Protein AF-A0A945UR61-F1 (afdb_monomer)

Radius of gyration: 12.35 Å; Cα contacts (8 Å, |Δi|>4): 32; chains: 1; bounding box: 25×22×36 Å

Mean predicted aligned error: 3.57 Å

Solvent-accessible surface area (backbone atoms only — not comparable to full-atom values): 3674 Å² total; per-residue (Å²): 130,89,68,66,60,41,81,77,44,79,57,99,90,50,71,44,72,48,71,73,70,58,72,68,58,49,51,55,50,50,66,70,46,50,88,78,59,77,90,77,86,90,79,96,74,91,85,86,77,89,130

Structure (mmCIF, N/CA/C/O backbone):
data_AF-A0A945UR61-F1
#
_entry.id   AF-A0A945UR61-F1
#
loop_
_atom_site.group_PDB
_atom_site.id
_atom_site.type_symbol
_atom_site.label_atom_id
_atom_site.label_alt_id
_atom_site.label_comp_id
_atom_site.label_asym_id
_atom_site.label_entity_id
_atom_site.label_seq_id
_atom_site.pdbx_PDB_ins_code
_atom_site.Cartn_x
_atom_site.Cartn_y
_atom_site.Cartn_z
_atom_site.occupancy
_atom_site.B_iso_or_equiv
_atom_site.auth_seq_id
_atom_site.auth_comp_id
_atom_site.auth_asym_id
_atom_site.auth_atom_id
_atom_site.pdbx_PDB_model_num
ATOM 1 N N . ASP A 1 1 ? -1.656 14.855 -1.893 1.00 60.59 1 ASP A N 1
ATOM 2 C CA . ASP A 1 1 ? -1.268 13.982 -0.771 1.00 60.59 1 ASP A CA 1
ATOM 3 C C . ASP A 1 1 ? -2.505 13.441 -0.029 1.00 60.59 1 ASP A C 1
ATOM 5 O O . ASP A 1 1 ? -2.832 13.867 1.072 1.00 60.59 1 ASP A O 1
ATOM 9 N N . ILE A 1 2 ? -3.277 12.557 -0.680 1.00 78.62 2 ILE A N 1
ATOM 10 C CA . ILE A 1 2 ? -4.604 12.110 -0.190 1.00 78.62 2 ILE A CA 1
ATOM 11 C C . ILE A 1 2 ? -4.458 10.941 0.794 1.00 78.62 2 ILE A C 1
ATOM 13 O O . ILE A 1 2 ? -5.062 10.912 1.868 1.00 78.62 2 ILE A O 1
ATOM 17 N N . PHE A 1 3 ? -3.593 9.985 0.458 1.00 89.88 3 PHE A N 1
ATOM 18 C CA . PHE A 1 3 ? -3.394 8.788 1.266 1.00 89.88 3 PHE A CA 1
ATOM 19 C C . PHE A 1 3 ? -2.299 8.938 2.321 1.00 89.88 3 PHE A C 1
ATOM 21 O O . PHE A 1 3 ? -2.262 8.128 3.246 1.00 89.88 3 PHE A O 1
ATOM 28 N N . ARG A 1 4 ? -1.489 10.009 2.271 1.00 90.06 4 ARG A N 1
ATOM 29 C CA . ARG A 1 4 ? -0.268 10.154 3.087 1.00 90.06 4 ARG A CA 1
ATOM 30 C C . ARG A 1 4 ? 0.598 8.889 3.010 1.00 90.06 4 ARG A C 1
ATOM 32 O O . ARG A 1 4 ? 1.083 8.400 4.025 1.00 90.06 4 ARG A O 1
ATOM 39 N N . ALA A 1 5 ? 0.675 8.318 1.811 1.00 93.50 5 ALA A N 1
ATOM 40 C CA . ALA A 1 5 ? 1.496 7.158 1.520 1.00 93.50 5 ALA A CA 1
ATOM 41 C C . ALA A 1 5 ? 2.901 7.642 1.155 1.00 93.50 5 ALA A C 1
ATOM 43 O O . ALA A 1 5 ? 3.050 8.670 0.492 1.00 93.50 5 ALA A O 1
ATOM 44 N N . LYS A 1 6 ? 3.919 6.911 1.595 1.00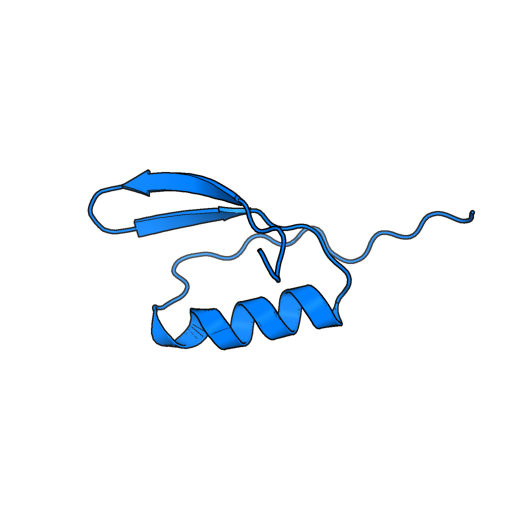 95.12 6 LYS A N 1
ATOM 45 C CA . LYS A 1 6 ? 5.322 7.234 1.372 1.00 95.12 6 LYS A CA 1
ATOM 46 C C . LYS A 1 6 ? 5.945 6.170 0.485 1.00 95.12 6 LYS A C 1
ATOM 48 O O . LYS A 1 6 ? 5.846 4.983 0.773 1.00 95.12 6 LYS A O 1
ATOM 53 N N . ILE A 1 7 ? 6.622 6.600 -0.571 1.00 95.62 7 ILE A N 1
ATOM 54 C CA . ILE A 1 7 ? 7.504 5.715 -1.327 1.00 95.62 7 ILE A CA 1
ATOM 55 C C . ILE A 1 7 ? 8.769 5.519 -0.490 1.00 95.62 7 ILE A C 1
ATOM 57 O O . ILE A 1 7 ? 9.465 6.490 -0.187 1.00 95.62 7 ILE A O 1
ATOM 61 N N . VAL A 1 8 ? 9.031 4.283 -0.073 1.00 97.44 8 VAL A N 1
ATOM 62 C CA . VAL A 1 8 ? 10.187 3.941 0.772 1.00 97.44 8 VAL A CA 1
ATOM 63 C C . VAL A 1 8 ? 11.329 3.321 -0.028 1.00 97.44 8 VAL A C 1
ATOM 65 O O . VAL A 1 8 ? 12.472 3.391 0.410 1.00 97.44 8 VAL A O 1
ATOM 68 N N . ASN A 1 9 ? 11.038 2.771 -1.210 1.00 97.62 9 ASN A N 1
ATOM 69 C CA . ASN A 1 9 ? 12.037 2.260 -2.144 1.00 97.62 9 ASN A CA 1
ATOM 70 C C . ASN A 1 9 ? 11.558 2.401 -3.594 1.00 97.62 9 ASN A C 1
ATOM 72 O O .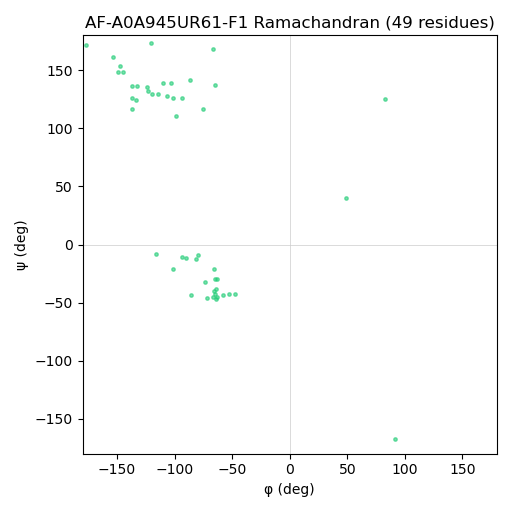 ASN A 1 9 ? 10.363 2.274 -3.866 1.00 97.62 9 ASN A O 1
ATOM 76 N N . VAL A 1 10 ? 12.497 2.609 -4.515 1.00 97.56 10 VAL A N 1
ATOM 77 C CA . VAL A 1 10 ? 12.260 2.647 -5.963 1.00 97.56 10 VAL A CA 1
ATOM 78 C C . VAL A 1 10 ? 13.328 1.800 -6.640 1.00 97.56 10 VAL A C 1
ATOM 80 O O . VAL A 1 10 ? 14.519 2.056 -6.472 1.00 97.56 10 VAL A O 1
ATOM 83 N N . ALA A 1 11 ? 12.900 0.823 -7.427 1.00 96.75 11 ALA A N 1
ATOM 84 C CA . ALA A 1 11 ? 13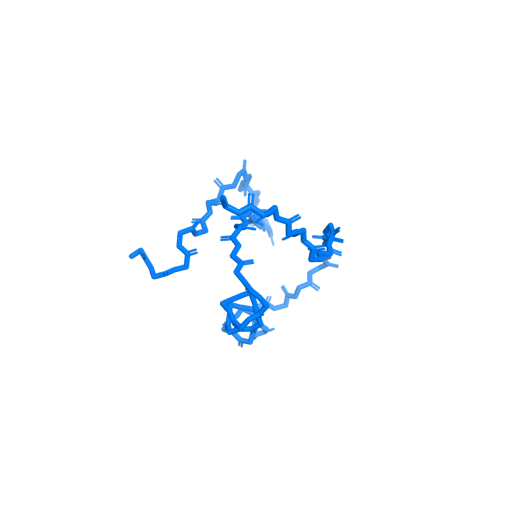.750 0.032 -8.301 1.00 96.75 11 ALA A CA 1
ATOM 85 C C . ALA A 1 11 ? 13.286 0.188 -9.758 1.00 96.75 11 ALA A C 1
ATOM 87 O O . ALA A 1 11 ? 12.264 0.807 -10.043 1.00 96.75 11 ALA A O 1
ATOM 88 N N . ALA A 1 12 ? 14.042 -0.373 -10.702 1.00 96.69 12 ALA A N 1
ATOM 89 C CA . ALA A 1 12 ? 13.744 -0.222 -12.128 1.00 96.69 12 ALA A CA 1
ATOM 90 C C . ALA A 1 12 ? 12.393 -0.838 -12.544 1.00 96.69 12 ALA A C 1
ATOM 92 O O . ALA A 1 12 ? 11.777 -0.362 -13.493 1.00 96.69 12 ALA A O 1
ATOM 93 N N . ALA A 1 13 ? 11.946 -1.887 -11.847 1.00 96.19 13 ALA A N 1
ATOM 94 C CA . ALA A 1 13 ? 10.740 -2.647 -12.182 1.00 96.19 13 ALA A CA 1
ATOM 95 C C . ALA A 1 13 ? 9.636 -2.572 -11.112 1.00 96.19 13 ALA A C 1
ATOM 97 O O . ALA A 1 13 ? 8.534 -3.057 -11.346 1.00 96.19 13 ALA A O 1
ATOM 98 N N . GLU A 1 14 ? 9.915 -1.989 -9.943 1.00 96.38 14 GLU A N 1
ATOM 99 C CA . GLU A 1 14 ? 9.002 -2.013 -8.799 1.00 96.38 14 GLU A CA 1
ATOM 100 C C . GLU A 1 14 ? 9.209 -0.817 -7.866 1.00 96.38 14 GLU A C 1
ATOM 102 O O . GLU A 1 14 ? 10.253 -0.159 -7.861 1.00 96.38 14 GLU A O 1
ATOM 107 N N . VAL A 1 15 ? 8.198 -0.548 -7.044 1.00 97.19 15 VAL A N 1
ATOM 108 C CA . VAL A 1 15 ? 8.209 0.516 -6.039 1.00 97.19 15 VAL A CA 1
ATOM 109 C C . VAL A 1 15 ? 7.610 -0.037 -4.755 1.00 97.19 15 VAL A C 1
ATOM 111 O O . VAL A 1 15 ? 6.567 -0.688 -4.789 1.00 97.19 15 VAL A O 1
ATOM 114 N N . ILE A 1 16 ? 8.236 0.257 -3.616 1.00 97.31 16 ILE A N 1
ATOM 115 C CA . ILE A 1 16 ? 7.702 -0.111 -2.302 1.00 97.31 16 ILE A CA 1
ATOM 116 C C . ILE A 1 16 ? 7.056 1.121 -1.680 1.00 97.31 16 ILE A C 1
ATOM 118 O O . ILE A 1 16 ? 7.687 2.176 -1.543 1.00 97.31 16 ILE A O 1
ATOM 122 N N . VAL A 1 17 ? 5.794 0.971 -1.282 1.00 96.44 17 VAL A N 1
AT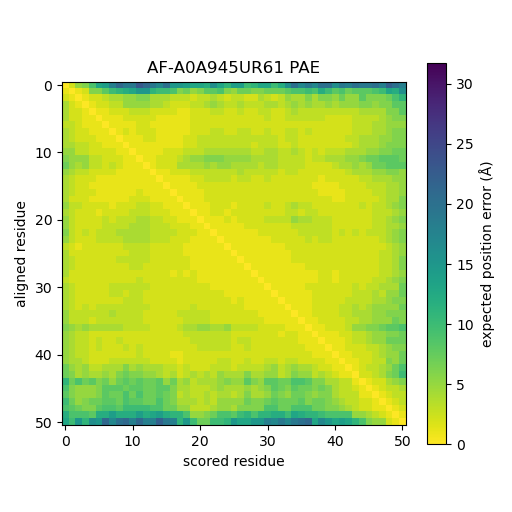OM 123 C CA . VAL A 1 17 ? 4.989 2.036 -0.685 1.00 96.44 17 VAL A CA 1
ATOM 124 C C . VAL A 1 17 ? 4.545 1.634 0.717 1.00 96.44 17 VAL A C 1
ATOM 126 O O . VAL A 1 17 ? 3.973 0.570 0.927 1.00 96.44 17 VAL A O 1
ATOM 129 N N . GLU A 1 18 ? 4.769 2.527 1.671 1.00 96.19 18 GLU A N 1
ATOM 130 C CA . GLU A 1 18 ? 4.283 2.438 3.043 1.00 96.19 18 GLU A CA 1
ATOM 131 C C . GLU A 1 18 ? 3.082 3.374 3.225 1.00 96.19 18 GLU A C 1
ATOM 133 O O . GLU A 1 18 ? 3.094 4.519 2.767 1.00 96.19 18 GLU A O 1
ATOM 138 N N . MET A 1 19 ? 2.046 2.937 3.946 1.00 94.25 19 MET A N 1
ATOM 139 C CA . MET A 1 19 ? 1.019 3.857 4.439 1.00 94.25 19 MET A CA 1
ATOM 140 C C . MET A 1 19 ? 0.440 3.403 5.772 1.00 94.25 19 MET A C 1
ATOM 142 O O . MET A 1 19 ? 0.306 2.211 6.043 1.00 94.25 19 MET A O 1
ATOM 146 N N . THR A 1 20 ? -0.053 4.381 6.525 1.00 93.94 20 THR A N 1
ATOM 147 C CA . THR A 1 20 ? -0.831 4.148 7.739 1.00 93.94 20 THR A CA 1
ATOM 148 C C . THR A 1 20 ? -2.183 4.841 7.627 1.00 93.94 20 THR A C 1
ATOM 150 O O . THR A 1 20 ? -2.300 5.995 7.199 1.00 93.94 20 THR A O 1
ATOM 153 N N . GLY A 1 21 ? -3.240 4.136 8.017 1.00 92.69 21 GLY A N 1
ATOM 154 C CA . GLY A 1 21 ? -4.596 4.661 7.988 1.00 92.69 21 GLY A CA 1
ATOM 155 C C . GLY A 1 21 ? -5.612 3.687 8.562 1.00 92.69 21 GLY A C 1
ATOM 156 O O . GLY A 1 21 ? -5.310 2.528 8.836 1.00 92.69 21 GLY A O 1
ATOM 157 N N . ASN A 1 22 ? -6.844 4.164 8.719 1.00 92.94 22 ASN A N 1
ATOM 158 C CA . ASN A 1 22 ? -7.961 3.296 9.070 1.00 92.94 22 ASN A CA 1
ATOM 159 C C . ASN A 1 22 ? -8.278 2.306 7.930 1.00 92.94 22 ASN A C 1
ATOM 161 O O . ASN A 1 22 ? -7.812 2.450 6.795 1.00 92.94 22 ASN A O 1
ATOM 165 N N . LYS A 1 23 ? -9.115 1.307 8.230 1.00 92.38 23 LYS A N 1
ATOM 166 C CA . LYS A 1 23 ? -9.482 0.243 7.285 1.00 92.38 23 LYS A CA 1
ATOM 167 C C . LYS A 1 23 ? -9.993 0.786 5.945 1.00 92.38 23 LYS A C 1
ATOM 169 O O . LYS A 1 23 ? -9.575 0.288 4.900 1.00 92.38 23 LYS A O 1
ATOM 174 N N . ASN A 1 24 ? -10.836 1.820 5.970 1.00 93.75 24 ASN A N 1
ATOM 175 C CA . ASN A 1 24 ? -11.431 2.406 4.765 1.00 93.75 24 ASN A CA 1
ATOM 176 C C . ASN A 1 24 ? -10.373 3.074 3.883 1.00 93.75 24 ASN A C 1
ATOM 178 O O . ASN A 1 24 ? -10.333 2.833 2.681 1.00 93.75 24 ASN A O 1
ATOM 182 N N . LYS A 1 25 ? -9.470 3.854 4.485 1.00 94.06 25 LYS A N 1
ATOM 183 C CA . LYS A 1 25 ? -8.403 4.556 3.770 1.00 94.06 25 LYS A CA 1
ATOM 184 C C . LYS A 1 25 ? -7.435 3.586 3.096 1.00 94.06 25 LYS A C 1
ATOM 186 O O . LYS A 1 25 ? -7.107 3.775 1.931 1.00 94.06 25 LYS A O 1
ATOM 191 N N . VAL A 1 26 ? -7.017 2.540 3.813 1.00 93.88 26 VAL A N 1
ATOM 192 C CA . VAL A 1 26 ? -6.119 1.518 3.252 1.00 93.88 26 VAL A CA 1
ATOM 193 C C . VAL A 1 26 ? -6.809 0.757 2.118 1.00 93.88 26 VAL A C 1
ATOM 195 O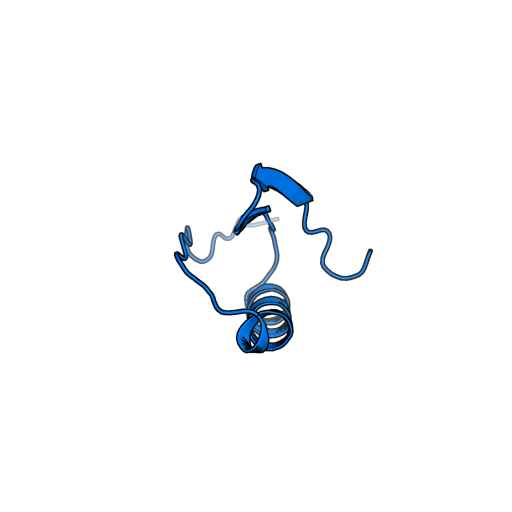 O . VAL A 1 26 ? -6.202 0.539 1.080 1.00 93.88 26 VAL A O 1
ATOM 198 N N . SER A 1 27 ? -8.087 0.397 2.276 1.00 94.50 27 SER A N 1
ATOM 199 C CA . SER A 1 27 ? -8.823 -0.337 1.232 1.00 94.50 27 SER A CA 1
ATOM 200 C C . SER A 1 27 ? -9.023 0.507 -0.031 1.00 94.50 27 SER A C 1
ATOM 202 O O . SER A 1 27 ? -8.846 0.005 -1.135 1.00 94.50 27 SER A O 1
ATOM 204 N N . ALA A 1 28 ? -9.315 1.802 0.123 1.00 95.75 28 ALA A N 1
ATOM 205 C CA . ALA A 1 28 ? -9.412 2.731 -1.000 1.00 95.75 28 ALA A CA 1
ATOM 206 C C . ALA A 1 28 ? -8.071 2.908 -1.729 1.00 95.75 28 ALA A C 1
ATOM 208 O O . ALA A 1 28 ? -8.053 2.968 -2.953 1.00 95.75 28 ALA A O 1
ATOM 209 N N . PHE A 1 29 ? -6.948 2.949 -1.002 1.00 95.50 29 PHE A N 1
ATOM 210 C CA . PHE A 1 29 ? -5.631 2.988 -1.637 1.00 95.50 29 PHE A CA 1
ATOM 211 C C . PHE A 1 29 ? -5.348 1.713 -2.434 1.00 95.50 29 PHE A C 1
ATOM 213 O O . PHE A 1 29 ? -4.918 1.805 -3.578 1.00 95.50 29 PHE A O 1
ATOM 220 N N . LEU A 1 30 ? -5.614 0.537 -1.852 1.00 94.75 30 LEU A N 1
ATOM 221 C CA . LEU A 1 30 ? -5.387 -0.743 -2.528 1.00 94.75 30 LEU A CA 1
ATOM 222 C C . LEU A 1 30 ? -6.176 -0.840 -3.839 1.00 94.75 30 LEU A C 1
ATOM 224 O O . LEU A 1 30 ? -5.597 -1.218 -4.849 1.00 94.75 30 LEU A O 1
ATOM 228 N N . GLY A 1 31 ? -7.445 -0.419 -3.855 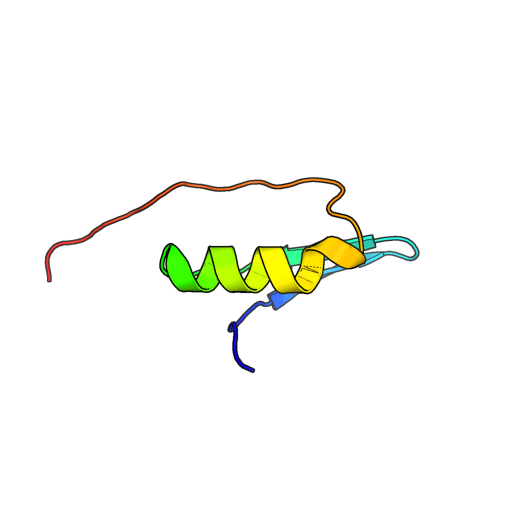1.00 95.75 31 GLY A N 1
ATOM 229 C CA . GLY A 1 31 ? -8.243 -0.397 -5.087 1.00 95.75 31 GLY A CA 1
ATOM 230 C C . GLY A 1 31 ? -7.721 0.579 -6.148 1.00 95.75 31 GLY A C 1
ATOM 231 O O . GLY A 1 31 ? -7.868 0.336 -7.339 1.00 95.75 31 GLY A O 1
ATOM 232 N N . LEU A 1 32 ? -7.071 1.672 -5.741 1.00 94.69 32 LEU A N 1
ATOM 233 C CA . LEU A 1 32 ? -6.448 2.601 -6.689 1.00 94.69 32 LEU A CA 1
ATOM 234 C C . LEU A 1 32 ? -5.170 2.041 -7.313 1.00 94.69 32 LEU A C 1
ATOM 236 O O . LEU A 1 32 ? -4.865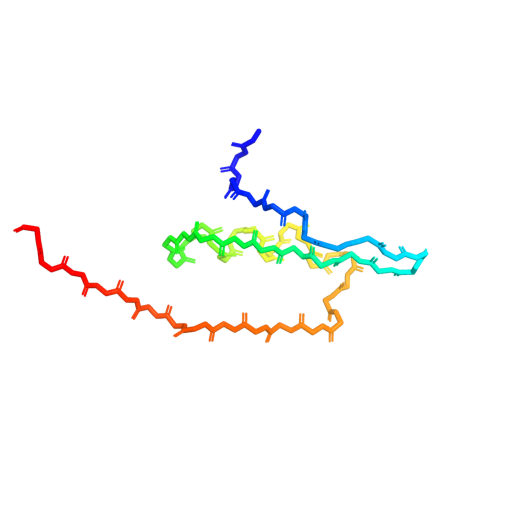 2.382 -8.455 1.00 94.69 32 LEU A O 1
ATOM 240 N N . ILE A 1 33 ? -4.415 1.228 -6.571 1.00 94.50 33 ILE A N 1
ATOM 241 C CA . ILE A 1 33 ? -3.153 0.664 -7.061 1.00 94.50 33 ILE A CA 1
ATOM 242 C C . ILE A 1 33 ? -3.299 -0.726 -7.690 1.00 94.50 33 ILE A C 1
ATOM 244 O O . ILE A 1 33 ? -2.369 -1.192 -8.341 1.00 94.50 33 ILE A O 1
ATOM 248 N N . GLU A 1 34 ? -4.459 -1.366 -7.543 1.00 95.69 34 GLU A N 1
ATOM 249 C CA . GLU A 1 34 ? -4.768 -2.677 -8.122 1.00 95.69 34 GLU A CA 1
ATOM 250 C C . GLU A 1 34 ? -4.396 -2.802 -9.617 1.00 95.69 34 GLU A C 1
ATOM 252 O O . GLU A 1 34 ? -3.755 -3.795 -9.966 1.00 95.69 34 GLU A O 1
ATOM 257 N N . PRO A 1 35 ? -4.657 -1.808 -10.500 1.00 97.25 35 PRO A N 1
ATOM 258 C CA . PRO A 1 35 ? -4.315 -1.914 -11.924 1.00 97.25 35 PRO A CA 1
ATOM 259 C C . PRO A 1 35 ? -2.813 -1.975 -12.226 1.00 97.25 35 PRO A C 1
ATOM 261 O O . PRO A 1 35 ? -2.428 -2.414 -13.306 1.00 97.25 35 PRO A O 1
ATOM 264 N N . PHE A 1 36 ? -1.961 -1.518 -11.304 1.00 94.75 36 PHE A N 1
ATOM 265 C CA . PHE A 1 36 ? -0.505 -1.560 -11.473 1.00 94.75 36 PHE A CA 1
ATOM 266 C C . PHE A 1 36 ? 0.086 -2.931 -11.123 1.00 94.75 36 PHE A C 1
ATOM 268 O O . PHE A 1 36 ? 1.239 -3.196 -11.453 1.00 94.75 36 PHE A O 1
ATOM 275 N N . GLY A 1 37 ? -0.700 -3.802 -10.486 1.00 94.88 37 GLY A N 1
ATOM 276 C CA . GLY A 1 37 ? -0.246 -5.087 -9.976 1.00 94.88 37 GLY A CA 1
ATOM 277 C C . GLY A 1 37 ? 0.431 -4.950 -8.612 1.00 94.88 37 GLY A C 1
ATOM 278 O O . GLY A 1 37 ? 1.381 -4.193 -8.427 1.00 94.88 37 GLY A O 1
ATOM 279 N N . ILE A 1 38 ? -0.064 -5.711 -7.638 1.00 95.38 38 ILE A N 1
ATOM 280 C CA . ILE A 1 38 ? 0.543 -5.819 -6.309 1.00 95.38 38 ILE A CA 1
ATOM 281 C C . ILE A 1 38 ? 1.380 -7.096 -6.296 1.00 95.38 38 ILE A C 1
ATOM 283 O O . ILE A 1 38 ? 0.827 -8.192 -6.329 1.00 95.38 38 ILE A O 1
ATOM 287 N N . ILE A 1 39 ? 2.704 -6.945 -6.260 1.00 96.19 39 ILE A N 1
ATOM 288 C CA . ILE A 1 39 ? 3.641 -8.077 -6.198 1.00 96.19 39 ILE A CA 1
ATOM 289 C C . ILE A 1 39 ? 3.586 -8.724 -4.806 1.00 96.19 39 ILE A C 1
ATOM 291 O O . ILE A 1 39 ? 3.461 -9.939 -4.687 1.00 96.19 39 ILE A O 1
ATOM 295 N N . GLU A 1 40 ? 3.618 -7.904 -3.752 1.00 95.31 40 GLU A N 1
ATOM 296 C CA . GLU A 1 40 ? 3.593 -8.344 -2.357 1.00 95.31 40 GLU A CA 1
ATOM 297 C C . GLU A 1 40 ? 2.802 -7.356 -1.478 1.00 95.31 40 GLU A C 1
ATOM 299 O O . GLU A 1 40 ? 2.777 -6.151 -1.741 1.00 95.31 40 GLU A O 1
ATOM 304 N N . LEU A 1 41 ? 2.150 -7.861 -0.421 1.00 95.12 41 LEU A N 1
ATOM 305 C CA . LEU A 1 41 ? 1.410 -7.058 0.556 1.00 95.12 41 LEU A CA 1
ATOM 306 C C . LEU A 1 41 ? 1.683 -7.532 1.990 1.00 95.12 41 LEU A C 1
ATOM 308 O O . LEU A 1 41 ? 1.252 -8.612 2.387 1.00 95.12 41 LEU A O 1
ATOM 312 N N . ALA A 1 42 ? 2.289 -6.665 2.803 1.00 95.00 42 ALA A N 1
ATOM 313 C CA . ALA A 1 42 ? 2.425 -6.860 4.245 1.00 95.00 42 ALA A CA 1
ATOM 314 C C . ALA A 1 42 ? 1.467 -5.930 5.011 1.00 95.00 42 ALA A C 1
ATOM 316 O O . ALA A 1 42 ? 1.449 -4.718 4.789 1.00 95.00 42 ALA A O 1
ATOM 317 N N . ARG A 1 43 ? 0.659 -6.479 5.931 1.00 92.56 43 ARG A N 1
ATOM 318 C CA . ARG A 1 43 ? -0.324 -5.710 6.715 1.00 92.56 43 ARG A CA 1
ATOM 319 C C . ARG A 1 43 ? -0.318 -6.128 8.181 1.00 92.56 43 ARG A C 1
ATOM 321 O O . ARG A 1 43 ? -0.549 -7.287 8.498 1.00 92.56 43 ARG A O 1
ATOM 328 N N . THR A 1 44 ? -0.146 -5.157 9.074 1.00 89.31 44 THR A N 1
ATOM 329 C CA . THR A 1 44 ? -0.057 -5.362 10.532 1.00 89.31 44 THR A CA 1
ATOM 330 C C . THR A 1 44 ? -1.406 -5.549 11.240 1.00 89.31 44 THR A C 1
ATOM 332 O O . THR A 1 44 ? -1.432 -5.917 12.409 1.00 89.31 44 THR A O 1
ATOM 335 N N . GLY A 1 45 ? -2.536 -5.330 10.555 1.00 87.19 45 GLY A N 1
ATOM 336 C CA . GLY A 1 45 ? -3.882 -5.426 11.136 1.00 87.19 45 GLY A CA 1
ATOM 337 C C . GLY A 1 45 ? -4.404 -4.100 11.705 1.00 87.19 45 GLY A C 1
ATOM 338 O O . GLY A 1 45 ? -3.879 -3.030 11.405 1.00 87.19 45 GLY A O 1
ATOM 339 N N . GLN A 1 46 ? -5.499 -4.154 12.470 1.00 89.50 46 GLN A N 1
ATOM 340 C CA . GLN A 1 46 ? -6.088 -2.974 13.109 1.00 89.50 46 GLN A CA 1
ATOM 341 C C . GLN A 1 46 ? -5.543 -2.830 14.531 1.00 89.50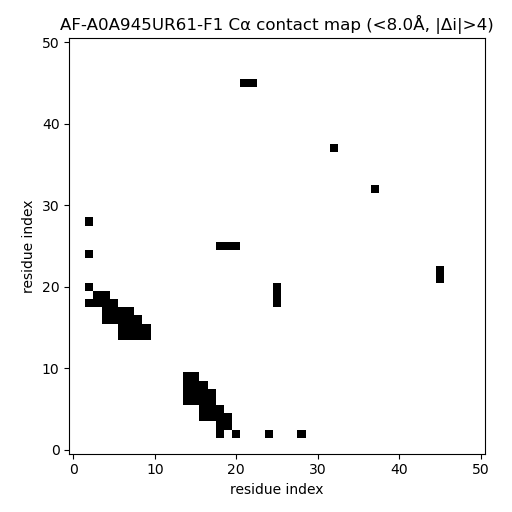 46 GLN A C 1
ATOM 343 O O . GLN A 1 46 ? -5.666 -3.744 15.339 1.00 89.50 46 GLN A O 1
ATOM 348 N N . LEU A 1 47 ? -4.992 -1.658 14.837 1.00 89.75 47 LEU A N 1
ATOM 349 C CA . LEU A 1 47 ? -4.570 -1.274 16.181 1.00 89.75 47 LEU A CA 1
ATOM 350 C C . LEU A 1 47 ? -5.514 -0.186 16.700 1.00 89.75 47 LEU A C 1
ATOM 352 O O . LEU A 1 47 ? -5.906 0.709 15.947 1.00 89.75 47 LEU A O 1
ATOM 356 N N . ALA A 1 48 ? -5.895 -0.272 17.972 1.00 88.25 48 ALA A N 1
ATOM 357 C CA . ALA A 1 48 ? -6.741 0.710 18.640 1.00 88.25 48 ALA A CA 1
ATOM 358 C C . ALA A 1 48 ? -6.128 1.079 19.993 1.00 88.25 4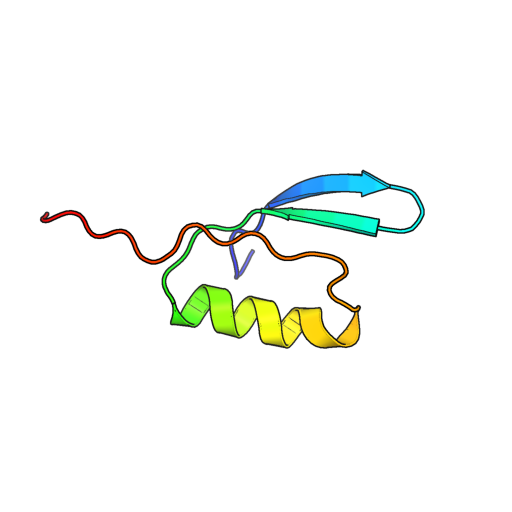8 ALA A C 1
ATOM 360 O O . ALA A 1 48 ? -5.674 0.209 20.732 1.00 88.25 48 ALA A O 1
ATOM 361 N N . LEU A 1 49 ? -6.131 2.372 20.303 1.00 89.56 49 LEU A N 1
ATOM 362 C CA . LEU A 1 49 ? -5.746 2.917 21.599 1.00 89.56 49 LEU A CA 1
ATOM 363 C C . LEU A 1 49 ? -6.928 3.732 22.118 1.00 89.56 49 LEU A C 1
ATOM 365 O O . LEU A 1 49 ? -7.505 4.526 21.371 1.00 89.56 49 LEU A O 1
ATOM 369 N N . THR A 1 50 ? -7.296 3.519 23.379 1.00 85.12 50 THR A N 1
ATOM 370 C CA . THR A 1 50 ? -8.255 4.386 24.069 1.00 85.12 50 THR A CA 1
ATOM 371 C C . THR A 1 50 ? -7.637 5.774 24.206 1.00 85.12 50 THR A C 1
ATOM 373 O O . THR A 1 50 ? -6.443 5.890 24.482 1.00 85.12 50 THR A O 1
ATOM 376 N N . ARG A 1 51 ? -8.436 6.811 23.949 1.00 77.50 51 ARG A N 1
ATOM 377 C CA . ARG A 1 51 ? -7.995 8.204 24.028 1.00 77.50 51 ARG A CA 1
ATOM 378 C C . ARG A 1 51 ? -8.023 8.724 25.457 1.00 77.50 51 ARG A C 1
ATOM 380 O O . ARG A 1 51 ? -8.974 8.352 26.177 1.00 77.50 51 ARG A O 1
#

Secondary structure (DSSP, 8-state):
--S--EEEEE-SS-EEEE----HHHHHHHHHHHGGG--S------------

pLDDT: mean 92.76, std 6.2, range [60.59, 97.62]

Foldseek 3Di:
DQQPKDFPDDDPLDTDIDGDDDPVSVVVVCVVCPVVDDPDDDDPDDDDDDD

Sequence (51 aa):
DIFRAKIVNVAAAEVIVEMTGNKNKVSAFLGLIEPFGIIELARTGQLALTR